Protein AF-Q2NKH3-F1 (afdb_monomer_lite)

pLDDT: mean 75.52, std 17.27, range [32.56, 93.19]

Structure (mmCIF, N/CA/C/O backbone):
data_AF-Q2NKH3-F1
#
_entry.id   AF-Q2NKH3-F1
#
loop_
_atom_site.group_PDB
_atom_site.id
_atom_site.type_symbol
_atom_site.label_atom_id
_atom_site.label_alt_id
_atom_site.label_comp_id
_atom_site.label_asym_id
_atom_site.label_entity_id
_atom_site.label_seq_id
_atom_site.pdbx_PDB_ins_code
_atom_site.Cartn_x
_atom_site.Cartn_y
_atom_site.Cartn_z
_atom_site.occupancy
_atom_site.B_iso_or_equiv
_atom_site.auth_seq_id
_atom_site.auth_comp_id
_atom_site.auth_asym_id
_atom_site.auth_atom_id
_atom_site.pdbx_PDB_model_num
ATOM 1 N N . MET A 1 1 ? -19.433 4.210 -31.407 1.00 33.06 1 MET A N 1
ATOM 2 C CA . MET A 1 1 ? -19.802 3.294 -30.306 1.00 33.06 1 MET A CA 1
ATOM 3 C C . MET A 1 1 ? -18.496 2.722 -29.758 1.00 33.06 1 MET A C 1
ATOM 5 O O . MET A 1 1 ? -17.884 1.907 -30.430 1.00 33.06 1 MET A O 1
ATOM 9 N N . MET A 1 2 ? -17.969 3.265 -28.656 1.00 33.53 2 MET A N 1
ATOM 10 C CA . MET A 1 2 ? -16.671 2.837 -28.110 1.00 33.53 2 MET A CA 1
ATOM 11 C C . MET A 1 2 ? -16.855 1.542 -27.314 1.00 33.53 2 MET A C 1
ATOM 13 O O . MET A 1 2 ? -17.616 1.514 -26.347 1.00 33.53 2 MET A O 1
ATOM 17 N N . GLN A 1 3 ? -16.186 0.471 -27.747 1.00 32.56 3 GLN A N 1
ATOM 18 C CA . GLN A 1 3 ? -16.110 -0.783 -27.004 1.00 32.56 3 GLN A CA 1
ATOM 19 C C . GLN A 1 3 ? -15.382 -0.527 -25.682 1.00 32.56 3 GLN A C 1
ATOM 21 O O . GLN A 1 3 ? -14.224 -0.112 -25.657 1.00 32.56 3 GLN A O 1
ATOM 26 N N . LYS A 1 4 ? -16.086 -0.753 -24.570 1.00 35.00 4 LYS A N 1
ATOM 27 C CA . LYS A 1 4 ? -15.487 -0.828 -23.240 1.00 35.00 4 LYS A CA 1
ATOM 28 C C . LYS A 1 4 ? -14.592 -2.064 -23.222 1.00 35.00 4 LYS A C 1
ATOM 30 O O . LYS A 1 4 ? -15.102 -3.179 -23.154 1.00 35.00 4 LYS A O 1
ATOM 35 N N . HIS A 1 5 ? -13.279 -1.870 -23.297 1.00 34.84 5 HIS A N 1
ATOM 36 C CA . HIS A 1 5 ? -12.334 -2.932 -22.981 1.00 34.84 5 HIS A CA 1
ATOM 37 C C . HIS A 1 5 ? -12.509 -3.283 -21.501 1.00 34.84 5 HIS A C 1
ATOM 39 O O . HIS A 1 5 ? -12.028 -2.577 -20.616 1.00 34.84 5 HIS A O 1
ATOM 45 N N . HIS A 1 6 ? -13.264 -4.351 -21.238 1.00 34.88 6 HIS A N 1
ATOM 46 C CA . HIS A 1 6 ? -13.209 -5.062 -19.971 1.00 34.88 6 HIS A CA 1
ATOM 47 C C . HIS A 1 6 ? -11.767 -5.552 -19.827 1.00 34.88 6 HIS A C 1
ATOM 49 O O . HIS A 1 6 ? -11.335 -6.438 -20.561 1.00 34.88 6 HIS A O 1
ATOM 55 N N . LEU A 1 7 ? -11.002 -4.905 -18.948 1.00 35.38 7 LEU A N 1
ATOM 56 C CA . LEU A 1 7 ? -9.690 -5.384 -18.540 1.00 35.38 7 LEU A CA 1
ATOM 57 C C . LEU A 1 7 ? -9.906 -6.708 -17.814 1.00 35.38 7 LEU A C 1
ATOM 59 O O . LEU A 1 7 ? -10.297 -6.741 -16.646 1.00 35.38 7 LEU A O 1
ATOM 63 N N . ASP A 1 8 ? -9.719 -7.789 -18.560 1.00 33.38 8 ASP A N 1
ATOM 64 C CA . ASP A 1 8 ? -9.760 -9.143 -18.048 1.00 33.38 8 ASP A CA 1
ATOM 65 C C . ASP A 1 8 ? -8.676 -9.285 -16.974 1.00 33.38 8 ASP A C 1
ATOM 67 O O . ASP A 1 8 ? -7.477 -9.163 -17.235 1.00 33.38 8 ASP A O 1
ATOM 71 N N . THR A 1 9 ? -9.112 -9.421 -15.724 1.00 42.91 9 THR A N 1
ATOM 72 C CA . THR A 1 9 ? -8.233 -9.415 -14.546 1.00 42.91 9 THR A CA 1
ATOM 73 C C . THR A 1 9 ? -7.660 -10.812 -14.270 1.00 42.91 9 THR A C 1
ATOM 75 O O . THR A 1 9 ? -7.014 -11.018 -13.248 1.00 42.91 9 THR A O 1
ATOM 78 N N . SER A 1 10 ? -7.882 -11.783 -15.165 1.00 35.72 10 SER A N 1
ATOM 79 C CA . SER A 1 10 ? -7.488 -13.184 -14.982 1.00 35.72 10 SER A CA 1
ATOM 80 C C . SER A 1 10 ? -6.138 -13.563 -15.606 1.00 35.72 10 SER A C 1
ATOM 82 O O . SER A 1 10 ? -5.895 -14.746 -15.841 1.00 35.72 10 SER A O 1
ATOM 84 N N . LEU A 1 11 ? -5.250 -12.608 -15.904 1.00 38.72 11 LEU A N 1
ATOM 85 C CA . LEU A 1 11 ? -3.921 -12.946 -16.425 1.00 38.72 11 LEU A CA 1
ATOM 86 C C . LEU A 1 11 ? -3.052 -13.592 -15.324 1.00 38.72 11 LEU A C 1
ATOM 88 O O . LEU A 1 11 ? -2.793 -12.949 -14.303 1.00 38.72 11 LEU A O 1
ATOM 92 N N . PRO A 1 12 ? -2.554 -14.827 -15.530 1.00 39.28 12 PRO A N 1
ATOM 93 C CA . PRO A 1 12 ? -1.677 -15.506 -14.591 1.00 39.28 12 PRO A CA 1
ATOM 94 C C . PRO A 1 12 ? -0.256 -14.975 -14.790 1.00 39.28 12 PRO A C 1
ATOM 96 O O . PRO A 1 12 ? 0.533 -15.510 -15.563 1.00 39.28 12 PRO A O 1
ATOM 99 N N . PHE A 1 13 ? 0.064 -13.873 -14.122 1.00 40.44 13 PHE A N 1
ATOM 100 C CA . PHE A 1 13 ? 1.446 -13.457 -13.912 1.00 40.44 13 PHE A CA 1
ATOM 101 C C . PHE A 1 13 ? 1.592 -13.079 -12.443 1.00 40.44 13 PHE A C 1
ATOM 103 O O . PHE A 1 13 ? 1.377 -11.937 -12.037 1.00 40.44 13 PHE A O 1
ATOM 110 N N . GLU A 1 14 ? 1.910 -14.085 -11.632 1.00 42.16 14 GLU A N 1
ATOM 111 C CA . GLU A 1 14 ? 2.353 -13.917 -10.254 1.00 42.16 14 GLU A CA 1
ATOM 112 C C . GLU A 1 14 ? 3.744 -13.262 -10.252 1.00 42.16 14 GLU A C 1
ATOM 114 O O . GLU A 1 14 ? 4.764 -13.885 -9.967 1.00 42.16 14 GLU A O 1
ATOM 119 N N . HIS A 1 15 ? 3.816 -11.964 -10.553 1.00 46.47 15 HIS A N 1
ATOM 120 C CA . HIS A 1 15 ? 4.820 -11.151 -9.878 1.00 46.47 15 HIS A CA 1
ATOM 121 C C . HIS A 1 15 ? 4.424 -11.210 -8.409 1.00 46.47 15 HIS A C 1
ATOM 123 O O . HIS A 1 15 ? 3.398 -10.639 -8.048 1.00 46.47 15 HIS A O 1
ATOM 129 N N . ASN A 1 16 ? 5.139 -12.012 -7.616 1.00 49.56 16 ASN A N 1
ATOM 130 C CA . ASN A 1 16 ? 4.809 -12.345 -6.231 1.00 49.56 16 ASN A CA 1
ATOM 131 C C . ASN A 1 16 ? 4.732 -11.082 -5.350 1.00 49.56 16 ASN A C 1
ATOM 133 O O . ASN A 1 16 ? 5.635 -10.759 -4.590 1.00 49.56 16 ASN A O 1
ATOM 137 N N . LEU A 1 17 ? 3.605 -10.377 -5.437 1.00 59.78 17 LEU A N 1
ATOM 138 C CA . LEU A 1 17 ? 3.118 -9.360 -4.512 1.00 59.78 17 LEU A CA 1
ATOM 139 C C . LEU A 1 17 ? 2.428 -10.053 -3.326 1.00 59.78 17 LEU A C 1
ATOM 141 O O . LEU A 1 17 ? 1.411 -9.579 -2.820 1.00 59.78 17 LEU A O 1
ATOM 145 N N . THR A 1 18 ? 2.917 -11.231 -2.937 1.00 57.19 18 THR A N 1
ATOM 146 C CA . THR A 1 18 ? 2.409 -12.028 -1.813 1.00 57.19 18 THR A CA 1
ATOM 147 C C . THR A 1 18 ? 2.622 -11.320 -0.482 1.00 57.19 18 THR A C 1
ATOM 149 O O . THR A 1 18 ? 1.906 -11.588 0.475 1.00 57.19 18 THR A O 1
ATOM 152 N N . SER A 1 19 ? 3.561 -10.375 -0.436 1.00 59.03 19 SER A N 1
ATOM 153 C CA . SER A 1 19 ? 3.780 -9.460 0.681 1.00 59.03 19 SER A CA 1
ATOM 154 C C . SER A 1 19 ? 2.771 -8.309 0.744 1.00 59.03 19 SER A C 1
ATOM 156 O O . SER A 1 19 ? 2.676 -7.666 1.792 1.00 59.03 19 SER A O 1
ATOM 158 N N . LEU A 1 20 ? 2.015 -8.014 -0.327 1.00 63.88 20 LEU A N 1
ATOM 159 C CA . LEU A 1 20 ? 0.935 -7.029 -0.235 1.00 63.88 20 LEU A CA 1
ATOM 160 C C . LEU A 1 20 ? -0.209 -7.599 0.611 1.00 63.88 20 LEU A C 1
ATOM 162 O O . LEU A 1 20 ? -0.594 -8.756 0.411 1.00 63.88 20 LEU A O 1
ATOM 166 N N . PRO A 1 21 ? -0.825 -6.782 1.482 1.00 61.34 21 PRO A N 1
ATOM 167 C CA . PRO A 1 21 ? -1.962 -7.214 2.279 1.00 61.34 21 PRO A CA 1
ATOM 168 C C . PRO A 1 21 ? -3.057 -7.791 1.381 1.00 61.34 21 PRO A C 1
ATOM 170 O O . PRO A 1 21 ? -3.575 -7.113 0.490 1.00 61.34 21 PRO A O 1
ATOM 173 N N . THR A 1 22 ? -3.405 -9.059 1.601 1.00 63.66 22 THR A N 1
ATOM 174 C CA . THR A 1 22 ? -4.535 -9.683 0.912 1.00 63.66 22 THR A CA 1
ATOM 175 C C . THR A 1 22 ? -5.766 -9.488 1.782 1.00 63.66 22 THR A C 1
ATOM 177 O O . THR A 1 22 ? -5.893 -10.093 2.846 1.00 63.66 22 THR A O 1
ATOM 180 N N . LEU A 1 23 ? -6.667 -8.600 1.366 1.00 64.06 23 LEU A N 1
ATOM 181 C CA . LEU A 1 23 ? -7.915 -8.379 2.089 1.00 64.06 23 LEU A CA 1
ATOM 182 C C . LEU A 1 23 ? -8.874 -9.520 1.759 1.00 64.06 23 LEU A C 1
ATOM 184 O O . LEU A 1 23 ? -9.532 -9.510 0.723 1.00 64.06 23 LEU A O 1
ATOM 188 N N . ASN A 1 24 ? -8.972 -10.493 2.659 1.00 59.59 24 ASN A N 1
ATOM 189 C CA . ASN A 1 24 ? -9.988 -11.546 2.601 1.00 59.59 24 ASN A CA 1
ATOM 190 C C . ASN A 1 24 ? -11.215 -11.198 3.455 1.00 59.59 24 ASN A C 1
ATOM 192 O O . ASN A 1 24 ? -11.895 -12.092 3.959 1.00 59.59 24 ASN A O 1
ATOM 196 N N . PHE A 1 25 ? -11.487 -9.906 3.650 1.00 63.25 25 PHE A N 1
ATOM 197 C CA . PHE A 1 25 ? -12.507 -9.472 4.588 1.00 63.25 25 PHE A CA 1
ATOM 198 C C . PHE A 1 25 ? -13.882 -9.331 3.937 1.00 63.25 25 PHE A C 1
ATOM 200 O O . PHE A 1 25 ? -14.075 -8.658 2.922 1.00 63.25 25 PHE A O 1
ATOM 207 N N . ARG A 1 26 ? -14.864 -9.982 4.550 1.00 66.56 26 ARG A N 1
ATOM 208 C CA . ARG A 1 26 ? -16.277 -9.964 4.181 1.00 66.56 26 ARG A CA 1
ATOM 209 C C . ARG A 1 26 ? -16.987 -8.888 5.001 1.00 66.56 26 ARG A C 1
ATOM 211 O O . ARG A 1 26 ? -16.588 -8.621 6.128 1.00 66.56 26 ARG A O 1
ATOM 218 N N . PRO A 1 27 ? -18.126 -8.349 4.535 1.00 65.19 27 PRO A N 1
ATOM 219 C CA . PRO A 1 27 ? -18.923 -7.404 5.325 1.00 65.19 27 PRO A CA 1
ATOM 220 C C . PRO A 1 27 ? -19.284 -7.899 6.737 1.00 65.19 27 PRO A C 1
ATOM 222 O O . PRO A 1 27 ? -19.416 -7.095 7.649 1.00 65.19 27 PRO A O 1
ATOM 225 N N . ARG A 1 28 ? -19.401 -9.222 6.933 1.00 69.88 28 ARG A N 1
ATOM 226 C CA . ARG A 1 28 ? -19.635 -9.843 8.250 1.00 69.88 28 ARG A CA 1
ATOM 227 C C . ARG A 1 28 ? -18.460 -9.679 9.219 1.00 69.88 28 ARG A C 1
ATOM 229 O O . ARG A 1 28 ? -18.688 -9.620 10.422 1.00 69.88 28 ARG A O 1
ATOM 236 N N . ASP A 1 29 ? -17.243 -9.536 8.707 1.00 72.81 29 ASP A N 1
ATOM 237 C CA . ASP A 1 29 ? -16.036 -9.384 9.520 1.00 72.81 29 ASP A CA 1
ATOM 238 C C . ASP A 1 29 ? -15.967 -7.985 10.160 1.00 72.81 29 ASP A C 1
ATOM 240 O O . ASP A 1 29 ? -15.337 -7.822 11.200 1.00 72.81 29 ASP A O 1
ATOM 244 N N . LEU A 1 30 ? -16.705 -6.997 9.622 1.00 72.69 30 LEU A N 1
ATOM 245 C CA . LEU A 1 30 ? -16.846 -5.666 10.234 1.00 72.69 30 LEU A CA 1
ATOM 246 C C . LEU A 1 30 ? -17.522 -5.717 11.609 1.00 72.69 30 LEU A C 1
ATOM 248 O O . LEU A 1 30 ? -17.250 -4.870 12.450 1.00 72.69 30 LEU A O 1
ATOM 252 N N . ALA A 1 31 ? -18.390 -6.699 11.873 1.00 69.62 31 ALA A N 1
ATOM 253 C CA . ALA A 1 31 ? -19.030 -6.823 13.183 1.00 69.62 31 ALA A CA 1
ATOM 254 C C . ALA A 1 31 ? -18.021 -7.222 14.279 1.00 69.62 31 ALA A C 1
ATOM 256 O O . ALA A 1 31 ? -18.143 -6.787 15.428 1.00 69.62 31 ALA A O 1
ATOM 257 N N . ALA A 1 32 ? -17.002 -8.000 13.900 1.00 77.69 32 ALA A N 1
ATOM 258 C CA . ALA A 1 32 ? -16.007 -8.591 14.789 1.00 77.69 32 ALA A CA 1
ATOM 259 C C . ALA A 1 32 ? -14.743 -7.732 14.982 1.00 77.69 32 ALA A C 1
ATOM 261 O O . ALA A 1 32 ? -13.836 -8.152 15.698 1.00 77.69 32 ALA A O 1
ATOM 262 N N . VAL A 1 33 ? -14.663 -6.543 14.367 1.00 82.12 33 VAL A N 1
ATOM 263 C CA . VAL A 1 33 ? -13.491 -5.666 14.515 1.00 82.12 33 VAL A CA 1
ATOM 264 C C . VAL A 1 33 ? -13.309 -5.233 15.967 1.00 82.12 33 VAL A C 1
ATOM 266 O O . VAL A 1 33 ? -14.262 -4.812 16.635 1.00 82.12 33 VAL A O 1
ATOM 269 N N . THR A 1 34 ? -12.064 -5.320 16.428 1.00 82.31 34 THR A N 1
ATOM 270 C CA . THR A 1 34 ? -11.595 -4.765 17.701 1.00 82.31 34 THR A CA 1
ATOM 271 C C . THR A 1 34 ? -10.538 -3.705 17.420 1.00 82.31 34 THR A C 1
ATOM 273 O O . THR A 1 34 ? -9.842 -3.782 16.406 1.00 82.31 34 THR A O 1
ATOM 276 N N . GLU A 1 35 ? -10.412 -2.719 18.304 1.00 81.56 35 GLU A N 1
ATOM 277 C CA . GLU A 1 35 ? -9.514 -1.576 18.109 1.00 81.56 35 GLU A CA 1
ATOM 278 C C . GLU A 1 35 ? -8.058 -2.014 17.909 1.00 81.56 35 GLU A C 1
ATOM 280 O O . GLU A 1 35 ? -7.485 -1.777 16.848 1.00 81.56 35 GLU A O 1
ATOM 285 N N . ASN A 1 36 ? -7.508 -2.782 18.854 1.00 81.38 36 ASN A N 1
ATOM 286 C CA . ASN A 1 36 ? -6.119 -3.246 18.796 1.00 81.38 36 ASN A CA 1
ATOM 287 C C . ASN A 1 36 ? -5.806 -4.070 17.537 1.00 81.38 36 ASN A C 1
ATOM 289 O O . ASN A 1 36 ? -4.762 -3.877 16.916 1.00 81.38 36 ASN A O 1
ATOM 293 N N . SER A 1 37 ? -6.698 -4.989 17.143 1.00 80.88 37 SER A N 1
ATOM 294 C CA . SER A 1 37 ? -6.467 -5.816 15.949 1.00 80.88 37 SER A CA 1
ATOM 295 C C . SER A 1 37 ? -6.558 -4.995 14.664 1.00 80.88 37 SER A C 1
ATOM 297 O O . SER A 1 37 ? -5.733 -5.168 13.770 1.00 80.88 37 SER A O 1
ATOM 299 N N . THR A 1 38 ? -7.508 -4.061 14.595 1.00 85.12 38 THR A N 1
ATOM 300 C CA . THR A 1 38 ? -7.696 -3.183 13.436 1.00 85.12 38 THR A CA 1
ATOM 301 C C . THR A 1 38 ? -6.503 -2.251 13.266 1.00 85.12 38 THR A C 1
ATOM 303 O O . THR A 1 38 ? -5.964 -2.162 12.168 1.00 85.12 38 THR A O 1
ATOM 306 N N . LEU A 1 39 ? -6.047 -1.603 14.342 1.00 82.69 39 LEU A N 1
ATOM 307 C CA . LEU A 1 39 ? -4.893 -0.703 14.298 1.00 82.69 39 LEU A CA 1
ATOM 308 C C . LEU A 1 39 ? -3.601 -1.456 13.958 1.00 82.69 39 LEU A C 1
ATOM 310 O O . LEU A 1 39 ? -2.856 -1.019 13.087 1.00 82.69 39 LEU A O 1
ATOM 314 N N . SER A 1 40 ? -3.379 -2.637 14.544 1.00 81.38 40 SER A N 1
ATOM 315 C CA . SER A 1 40 ? -2.201 -3.460 14.236 1.00 81.38 40 SER A CA 1
ATOM 316 C C . SER A 1 40 ? -2.161 -3.908 12.768 1.00 81.38 40 SER A C 1
ATOM 318 O O . SER A 1 40 ? -1.116 -3.826 12.117 1.00 81.38 40 SER A O 1
ATOM 320 N N . GLN A 1 41 ? -3.293 -4.347 12.212 1.00 83.94 41 GLN A N 1
ATOM 321 C CA . GLN A 1 41 ? -3.356 -4.756 10.807 1.00 83.94 41 GLN A CA 1
ATOM 322 C C . GLN A 1 41 ? -3.282 -3.556 9.848 1.00 83.94 41 GLN A C 1
ATOM 324 O O . GLN A 1 41 ? -2.672 -3.671 8.781 1.00 83.94 41 GLN A O 1
ATOM 329 N N . LEU A 1 42 ? -3.848 -2.403 10.229 1.00 86.00 42 LEU A N 1
ATOM 330 C CA . LEU A 1 42 ? -3.706 -1.145 9.495 1.00 86.00 42 LEU A CA 1
ATOM 331 C C . LEU A 1 42 ? -2.231 -0.735 9.419 1.00 86.00 42 LEU A C 1
ATOM 333 O O . LEU A 1 42 ? -1.723 -0.501 8.325 1.00 86.00 42 LEU A O 1
ATOM 337 N N . SER A 1 43 ? -1.540 -0.733 10.560 1.00 82.88 43 SER A N 1
ATOM 338 C CA . SER A 1 43 ? -0.112 -0.425 10.683 1.00 82.88 43 SER A CA 1
ATOM 339 C C . SER A 1 43 ? 0.748 -1.293 9.768 1.00 82.88 43 SER A C 1
ATOM 341 O O . SER A 1 43 ? 1.449 -0.802 8.880 1.00 82.88 43 SER A O 1
ATOM 343 N N . SER A 1 44 ? 0.630 -2.615 9.928 1.00 81.88 44 SER A N 1
ATOM 344 C CA . SER A 1 44 ? 1.390 -3.591 9.146 1.00 81.88 44 SER A CA 1
ATOM 345 C C . SER A 1 44 ? 1.105 -3.457 7.648 1.00 81.88 44 SER A C 1
ATOM 347 O O . SER A 1 44 ? 2.019 -3.523 6.820 1.00 81.88 44 SER A O 1
ATOM 349 N N . GLY A 1 45 ? -0.157 -3.207 7.288 1.00 86.12 45 GLY A N 1
ATOM 350 C CA . GLY A 1 45 ? -0.555 -3.018 5.904 1.00 86.12 45 GLY A CA 1
ATOM 351 C C . GLY A 1 45 ? 0.009 -1.745 5.280 1.00 86.12 45 GLY A C 1
ATOM 352 O O . GLY A 1 45 ? 0.587 -1.821 4.195 1.00 86.12 45 GLY A O 1
ATOM 353 N N . LEU A 1 46 ? -0.096 -0.599 5.962 1.00 88.62 46 LEU A N 1
ATOM 354 C CA . LEU A 1 46 ? 0.483 0.672 5.510 1.00 88.62 46 LEU A CA 1
ATOM 355 C C . LEU A 1 46 ? 1.997 0.555 5.327 1.00 88.62 46 LEU A C 1
ATOM 357 O O . LEU A 1 46 ? 2.519 0.964 4.290 1.00 88.62 46 LEU A O 1
ATOM 361 N N . HIS A 1 47 ? 2.690 -0.089 6.268 1.00 85.19 47 HIS A N 1
ATOM 362 C CA . HIS A 1 47 ? 4.121 -0.348 6.151 1.00 85.19 47 HIS A CA 1
ATOM 363 C C . HIS A 1 47 ? 4.458 -1.183 4.905 1.00 85.19 47 HIS A C 1
ATOM 365 O O . HIS A 1 47 ? 5.350 -0.822 4.136 1.00 85.19 47 HIS A O 1
ATOM 371 N N . SER A 1 48 ? 3.709 -2.260 4.647 1.00 85.69 48 SER A N 1
ATOM 372 C CA . SER A 1 48 ? 3.897 -3.060 3.432 1.00 85.69 48 SER A CA 1
ATOM 373 C C . SER A 1 48 ? 3.660 -2.233 2.165 1.00 85.69 48 SER A C 1
ATOM 375 O O . SER A 1 48 ? 4.494 -2.254 1.257 1.00 85.69 48 SER A O 1
ATOM 377 N N . PHE A 1 49 ? 2.579 -1.448 2.093 1.00 90.12 49 PHE A N 1
ATOM 378 C CA . PHE A 1 49 ? 2.327 -0.586 0.936 1.00 90.12 49 PHE A CA 1
ATOM 379 C C . PHE A 1 49 ? 3.445 0.436 0.727 1.00 90.12 49 PHE A C 1
ATOM 381 O O . PHE A 1 49 ? 3.880 0.603 -0.411 1.00 90.12 49 PHE A O 1
ATOM 388 N N . LYS A 1 50 ? 3.972 1.053 1.791 1.00 90.25 50 LYS A N 1
ATOM 389 C CA . LYS A 1 50 ? 5.100 1.990 1.689 1.00 90.25 50 LYS A CA 1
ATOM 390 C C . LYS A 1 50 ? 6.291 1.362 0.971 1.00 90.25 50 LYS A C 1
ATOM 392 O O . LYS A 1 50 ? 6.781 1.927 -0.003 1.00 90.25 50 LYS A O 1
ATOM 397 N N . LEU A 1 51 ? 6.698 0.167 1.396 1.00 87.38 51 LEU A N 1
ATOM 398 C CA . LEU A 1 51 ? 7.826 -0.544 0.794 1.00 87.38 51 LEU A CA 1
ATOM 399 C C . LEU A 1 51 ? 7.587 -0.862 -0.693 1.00 87.38 51 LEU A C 1
ATOM 401 O O . LEU A 1 51 ? 8.500 -0.738 -1.509 1.00 87.38 51 LEU A O 1
ATOM 405 N N . HIS A 1 52 ? 6.357 -1.224 -1.070 1.00 89.94 52 HIS A N 1
ATOM 406 C CA . HIS A 1 52 ? 6.006 -1.478 -2.471 1.00 89.94 52 HIS A CA 1
ATOM 407 C C . HIS A 1 52 ? 5.992 -0.201 -3.319 1.00 89.94 52 HIS A C 1
ATOM 409 O O . HIS A 1 52 ? 6.419 -0.237 -4.473 1.00 89.94 52 HIS A O 1
ATOM 415 N N . PHE A 1 53 ? 5.528 0.924 -2.769 1.00 92.00 53 PHE A N 1
ATOM 416 C CA . PHE A 1 53 ? 5.577 2.215 -3.457 1.00 92.00 53 PHE A CA 1
ATOM 417 C C . PHE A 1 53 ? 7.016 2.722 -3.617 1.00 92.00 53 PHE A C 1
ATOM 419 O O . PHE A 1 53 ? 7.348 3.227 -4.688 1.00 92.00 53 PHE A O 1
ATOM 426 N N . ASP A 1 54 ? 7.886 2.521 -2.625 1.00 89.81 54 ASP A N 1
ATOM 427 C CA . ASP A 1 54 ? 9.311 2.872 -2.719 1.00 89.81 54 ASP A CA 1
ATOM 428 C C . ASP A 1 54 ? 10.029 2.061 -3.802 1.00 89.81 54 ASP A C 1
ATOM 430 O O . ASP A 1 54 ? 10.790 2.603 -4.607 1.00 89.81 54 ASP A O 1
ATOM 434 N N . TRP A 1 55 ? 9.744 0.762 -3.880 1.00 89.31 55 TRP A N 1
ATOM 435 C CA . TRP A 1 55 ? 10.276 -0.096 -4.937 1.00 89.31 55 TRP A CA 1
ATOM 436 C C . TRP A 1 55 ? 9.730 0.247 -6.318 1.00 89.31 55 TRP A C 1
ATOM 438 O O . TRP A 1 55 ? 10.489 0.285 -7.289 1.00 89.31 55 TRP A O 1
ATOM 448 N N . LEU A 1 56 ? 8.436 0.554 -6.420 1.00 90.12 56 LEU A N 1
ATOM 449 C CA . LEU A 1 56 ? 7.848 1.011 -7.672 1.00 90.12 56 LEU A CA 1
ATOM 450 C C . LEU A 1 56 ? 8.483 2.335 -8.123 1.00 90.12 56 LEU A C 1
ATOM 452 O O . LEU A 1 56 ? 8.829 2.471 -9.295 1.00 90.12 56 LEU A O 1
ATOM 456 N N . LEU A 1 57 ? 8.679 3.283 -7.201 1.00 90.50 57 LEU A N 1
ATOM 457 C CA . LEU A 1 57 ? 9.333 4.565 -7.464 1.00 90.50 57 LEU A CA 1
ATOM 458 C C . LEU A 1 57 ? 10.772 4.371 -7.954 1.00 90.50 57 LEU A C 1
ATOM 460 O O . LEU A 1 57 ? 11.177 5.016 -8.920 1.00 90.50 57 LEU A O 1
ATOM 464 N N . TYR A 1 58 ? 11.524 3.455 -7.335 1.00 89.50 58 TYR A N 1
ATOM 465 C CA . TYR A 1 58 ? 12.876 3.104 -7.768 1.00 89.50 58 TYR A CA 1
ATOM 466 C C . TYR A 1 58 ? 12.903 2.681 -9.243 1.00 89.50 58 TYR A C 1
ATOM 468 O O . TYR A 1 58 ? 13.623 3.284 -10.039 1.00 89.50 58 TYR A O 1
ATOM 476 N N . TRP A 1 59 ? 12.082 1.706 -9.640 1.00 88.19 59 TRP A N 1
ATOM 477 C CA . TRP A 1 59 ? 12.061 1.205 -11.022 1.00 88.19 59 TRP A CA 1
ATOM 478 C C . TRP A 1 59 ? 11.502 2.211 -12.026 1.00 88.19 59 TRP A C 1
ATOM 480 O O . TRP A 1 59 ? 11.971 2.280 -13.166 1.00 88.19 59 TRP A O 1
ATOM 490 N N . HIS A 1 60 ? 10.538 3.022 -11.599 1.00 87.56 60 HIS A N 1
ATOM 491 C CA . HIS A 1 60 ? 10.003 4.112 -12.403 1.00 87.56 60 HIS A CA 1
ATOM 492 C C . HIS A 1 60 ? 11.113 5.116 -12.762 1.00 87.56 60 HIS A C 1
ATOM 494 O O . HIS A 1 60 ? 11.306 5.419 -13.940 1.00 87.56 60 HIS A O 1
ATOM 500 N N . ASN A 1 61 ? 11.918 5.522 -11.772 1.00 87.31 61 ASN A N 1
ATOM 501 C CA . ASN A 1 61 ? 13.061 6.417 -11.965 1.00 87.31 61 ASN A CA 1
ATOM 502 C C . ASN A 1 61 ? 14.162 5.787 -12.837 1.00 87.31 61 ASN A C 1
ATOM 504 O O . ASN A 1 61 ? 14.698 6.462 -13.713 1.00 87.31 61 ASN A O 1
ATOM 508 N N . GLN A 1 62 ? 14.471 4.496 -12.649 1.00 86.69 62 GLN A N 1
ATOM 509 C CA . GLN A 1 62 ? 15.443 3.773 -13.491 1.00 86.69 62 GLN A CA 1
ATOM 510 C C . GLN A 1 62 ? 15.023 3.714 -14.966 1.00 86.69 62 GLN A C 1
ATOM 512 O O . GLN A 1 62 ? 15.868 3.694 -15.856 1.00 86.69 62 GLN A O 1
ATOM 517 N N . SER A 1 63 ? 13.719 3.727 -15.238 1.00 83.31 63 SER A N 1
ATOM 518 C CA . SER A 1 63 ? 13.177 3.696 -16.601 1.00 83.31 63 SER A CA 1
ATOM 519 C C . SER A 1 63 ? 13.106 5.075 -17.263 1.00 83.31 63 SER A C 1
ATOM 521 O O . SER A 1 63 ? 12.554 5.200 -18.355 1.00 83.31 63 SER A O 1
ATOM 523 N N . GLY A 1 64 ? 13.610 6.126 -16.605 1.00 80.62 64 GLY A N 1
ATOM 524 C CA . GLY A 1 64 ? 13.524 7.508 -17.086 1.00 80.62 64 GLY A CA 1
ATOM 525 C C . GLY A 1 64 ? 12.112 8.100 -17.029 1.00 80.62 64 GLY A C 1
ATOM 526 O O . GLY A 1 64 ? 11.874 9.180 -17.568 1.00 80.62 64 GLY A O 1
ATOM 527 N N . LEU A 1 65 ? 11.167 7.414 -16.382 1.00 76.19 65 LEU A N 1
ATOM 528 C CA . LEU A 1 65 ? 9.823 7.918 -16.156 1.00 76.19 65 LEU A CA 1
ATOM 529 C C . LEU A 1 65 ? 9.837 8.712 -14.839 1.00 76.19 65 LEU A C 1
ATOM 531 O O . LEU A 1 65 ? 10.312 8.226 -13.814 1.00 76.19 65 LEU A O 1
ATOM 535 N N . VAL A 1 66 ? 9.278 9.921 -14.818 1.00 71.94 66 VAL A N 1
ATOM 536 C CA . VAL A 1 66 ? 9.093 10.692 -13.574 1.00 71.94 66 VAL A CA 1
ATOM 537 C C . VAL A 1 66 ? 7.629 10.598 -13.162 1.00 71.94 66 VAL A C 1
ATOM 539 O O . VAL A 1 66 ? 6.745 10.910 -13.957 1.00 71.94 66 VAL A O 1
ATOM 542 N N . SER A 1 67 ? 7.350 10.150 -11.935 1.00 76.25 67 SER A N 1
ATOM 543 C CA . SER A 1 67 ? 5.987 10.130 -11.387 1.00 76.25 67 SER A CA 1
ATOM 544 C C . SER A 1 67 ? 5.962 10.718 -9.987 1.00 76.25 67 SER A C 1
ATOM 546 O O . SER A 1 67 ? 6.194 10.033 -8.991 1.00 76.25 67 SER A O 1
ATOM 548 N N . ASN A 1 68 ? 5.618 12.004 -9.923 1.00 84.38 68 ASN A N 1
ATOM 549 C CA . ASN A 1 68 ? 5.414 12.712 -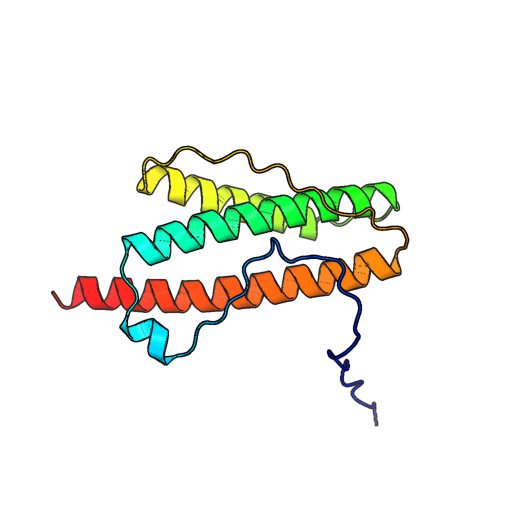8.660 1.00 84.38 68 ASN A CA 1
ATOM 550 C C . ASN A 1 68 ? 4.307 12.056 -7.823 1.00 84.38 68 ASN A C 1
ATOM 552 O O . ASN A 1 68 ? 4.421 11.996 -6.607 1.00 84.38 68 ASN A O 1
ATOM 556 N N . LYS A 1 69 ? 3.298 11.458 -8.472 1.00 87.62 69 LYS A N 1
ATOM 557 C CA . LYS A 1 69 ? 2.164 10.817 -7.793 1.00 87.62 69 LYS A CA 1
ATOM 558 C C . LYS A 1 69 ? 2.556 9.599 -6.961 1.00 87.62 69 LYS A C 1
ATOM 560 O O . LYS A 1 69 ? 2.022 9.412 -5.877 1.00 87.62 69 LYS A O 1
ATOM 565 N N . ILE A 1 70 ? 3.473 8.761 -7.457 1.00 89.25 70 ILE A N 1
ATOM 566 C CA . ILE A 1 70 ? 3.932 7.578 -6.704 1.00 89.25 70 ILE A CA 1
ATOM 567 C C . ILE A 1 70 ? 4.647 8.034 -5.430 1.00 89.25 70 ILE A C 1
ATOM 569 O O . ILE A 1 70 ? 4.418 7.471 -4.362 1.00 89.25 70 ILE A O 1
ATOM 573 N N . LYS A 1 71 ? 5.463 9.088 -5.540 1.00 90.25 71 LYS A N 1
ATOM 574 C CA . LYS A 1 71 ? 6.149 9.690 -4.399 1.00 90.25 71 LYS A CA 1
ATOM 575 C C . LYS A 1 71 ? 5.163 10.319 -3.408 1.00 90.25 71 LYS A C 1
ATOM 577 O O . LYS A 1 71 ? 5.241 10.015 -2.229 1.00 90.25 71 LYS A O 1
ATOM 582 N N . GLU A 1 72 ? 4.214 11.125 -3.882 1.00 93.19 72 GLU A N 1
ATOM 583 C CA . GLU A 1 72 ? 3.177 11.745 -3.040 1.00 93.19 72 GLU A CA 1
ATOM 584 C C . GLU A 1 72 ? 2.395 10.696 -2.236 1.00 93.19 72 GLU A C 1
ATOM 586 O O . GLU A 1 72 ? 2.203 10.852 -1.035 1.00 93.19 72 GLU A O 1
ATOM 591 N N . ILE A 1 73 ? 2.001 9.584 -2.867 1.00 92.88 73 ILE A N 1
ATOM 592 C CA . ILE A 1 73 ? 1.294 8.499 -2.172 1.00 92.88 73 ILE A CA 1
ATOM 593 C C . ILE A 1 73 ? 2.197 7.819 -1.133 1.00 92.88 73 ILE A C 1
ATOM 595 O O . ILE A 1 73 ? 1.739 7.529 -0.029 1.00 92.88 73 ILE A O 1
ATOM 599 N N . ALA A 1 74 ? 3.470 7.570 -1.456 1.00 90.81 74 ALA A N 1
ATOM 600 C CA . ALA A 1 74 ? 4.426 7.006 -0.503 1.00 90.81 74 ALA A CA 1
ATOM 601 C C . ALA A 1 74 ? 4.620 7.918 0.719 1.00 90.81 74 ALA A C 1
ATOM 603 O O . ALA A 1 74 ? 4.628 7.432 1.852 1.00 90.81 74 ALA A O 1
ATOM 604 N N . ASP A 1 75 ? 4.750 9.224 0.490 1.00 91.81 75 ASP A N 1
ATOM 605 C CA . ASP A 1 75 ? 4.913 10.226 1.541 1.00 91.81 75 ASP A CA 1
ATOM 606 C C . ASP A 1 75 ? 3.662 10.275 2.439 1.00 91.81 75 ASP A C 1
ATOM 608 O O . ASP A 1 75 ? 3.788 10.284 3.663 1.00 91.81 75 ASP A O 1
ATOM 612 N N . GLU A 1 76 ? 2.453 10.182 1.874 1.00 93.19 76 GLU A N 1
ATOM 613 C CA . GLU A 1 76 ? 1.229 10.156 2.687 1.00 93.19 76 GLU A CA 1
ATOM 614 C C . GLU A 1 76 ? 1.040 8.870 3.489 1.00 93.19 76 GLU A C 1
ATOM 616 O O . GLU A 1 76 ? 0.655 8.914 4.659 1.00 93.19 76 GLU A O 1
ATOM 621 N N . ILE A 1 77 ? 1.369 7.709 2.916 1.00 92.12 77 ILE A N 1
ATOM 622 C CA . ILE A 1 77 ? 1.374 6.447 3.670 1.00 92.12 77 ILE A CA 1
ATOM 623 C C . ILE A 1 77 ? 2.327 6.554 4.867 1.00 92.12 77 ILE A C 1
ATOM 625 O O . ILE A 1 77 ? 2.003 6.088 5.964 1.00 92.12 77 ILE A O 1
ATOM 629 N N . GLN A 1 78 ? 3.490 7.182 4.675 1.00 88.44 78 GLN A N 1
ATOM 630 C CA . GLN A 1 78 ? 4.460 7.398 5.742 1.00 88.44 78 GLN A CA 1
ATOM 631 C C . GLN A 1 78 ? 3.905 8.320 6.833 1.00 88.44 78 GLN A C 1
ATOM 633 O O . GLN A 1 78 ? 4.017 7.981 8.011 1.00 88.44 78 GLN A O 1
ATOM 638 N N . SER A 1 79 ? 3.285 9.441 6.459 1.00 88.75 79 SER A N 1
ATOM 639 C CA . SER A 1 79 ? 2.655 10.373 7.401 1.00 88.75 79 SER A CA 1
ATOM 640 C C . SER A 1 79 ? 1.592 9.681 8.257 1.00 88.75 79 SER A C 1
ATOM 642 O O . SER A 1 79 ? 1.608 9.801 9.482 1.00 88.75 79 SER A O 1
ATOM 644 N N . ILE A 1 80 ? 0.712 8.887 7.638 1.00 86.56 80 ILE A N 1
ATOM 645 C CA . ILE A 1 80 ? -0.325 8.130 8.358 1.00 86.56 80 ILE A CA 1
ATOM 646 C C . ILE A 1 80 ? 0.309 7.092 9.294 1.00 86.56 80 ILE A C 1
ATOM 648 O O . ILE A 1 80 ? -0.112 6.959 10.442 1.00 86.56 80 ILE A O 1
ATOM 652 N N . SER A 1 81 ? 1.350 6.391 8.838 1.00 82.88 81 SER A N 1
ATOM 653 C CA . SER A 1 81 ? 2.062 5.400 9.657 1.00 82.88 81 SE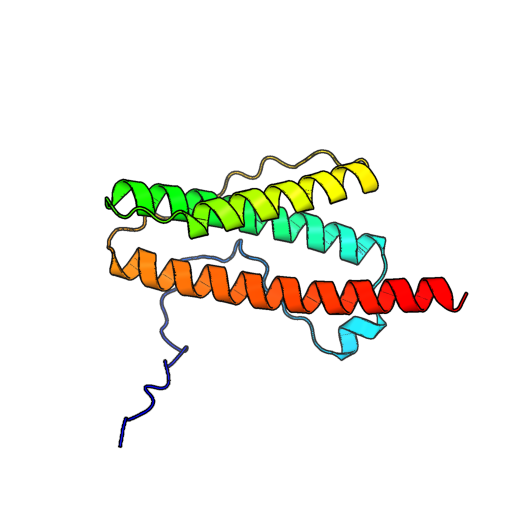R A CA 1
ATOM 654 C C . SER A 1 81 ? 2.727 6.035 10.885 1.00 82.88 81 SER A C 1
ATOM 656 O O . SER A 1 81 ? 2.718 5.447 11.961 1.00 82.88 81 SER A O 1
ATOM 658 N N . MET A 1 82 ? 3.274 7.250 10.758 1.00 81.19 82 MET A N 1
ATOM 659 C CA . MET A 1 82 ? 3.841 7.985 11.897 1.00 81.19 82 MET A CA 1
ATOM 660 C C . MET A 1 82 ? 2.769 8.359 12.925 1.00 81.19 82 MET A C 1
ATOM 662 O O . MET A 1 82 ? 3.000 8.223 14.125 1.00 81.19 82 MET A O 1
ATOM 666 N N . LEU A 1 83 ? 1.593 8.805 12.472 1.00 79.56 83 LEU A N 1
ATOM 667 C CA . LEU A 1 83 ? 0.476 9.121 13.368 1.00 79.56 83 LEU A CA 1
ATOM 668 C C . LEU A 1 83 ? 0.010 7.888 14.150 1.00 79.56 83 LEU A C 1
ATOM 670 O O . LEU A 1 83 ? -0.288 7.991 15.338 1.00 79.56 83 LEU A O 1
ATOM 674 N N . GLU A 1 84 ? -0.021 6.726 13.501 1.00 73.12 84 GLU A N 1
ATOM 675 C CA . GLU A 1 84 ? -0.393 5.467 14.145 1.00 73.12 84 GLU A CA 1
ATOM 676 C C . GLU A 1 84 ? 0.665 5.011 15.162 1.00 73.12 84 GLU A C 1
ATOM 678 O O . GLU A 1 84 ? 0.302 4.703 16.294 1.00 73.12 84 GLU A O 1
ATOM 683 N N . GLN A 1 85 ? 1.961 5.092 14.837 1.00 73.31 85 GLN A N 1
ATOM 684 C CA . GLN A 1 85 ? 3.051 4.785 15.780 1.00 73.31 85 GLN A CA 1
ATOM 685 C C . GLN A 1 85 ? 3.018 5.656 17.043 1.00 73.31 85 GLN A C 1
ATOM 687 O O . GLN A 1 85 ? 3.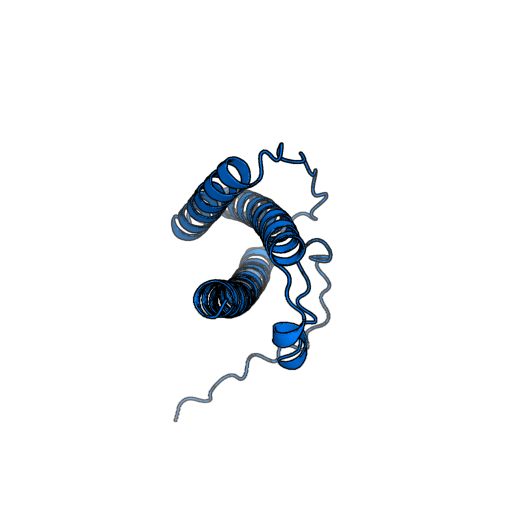261 5.154 18.142 1.00 73.31 85 GLN A O 1
ATOM 692 N N . ILE A 1 86 ? 2.687 6.946 16.903 1.00 71.75 86 ILE A N 1
ATOM 693 C CA . ILE A 1 86 ? 2.521 7.865 18.041 1.00 71.75 86 ILE A CA 1
ATOM 694 C C . ILE A 1 86 ? 1.374 7.406 18.950 1.00 71.75 86 ILE A C 1
ATOM 696 O O . ILE A 1 86 ? 1.496 7.496 20.169 1.00 71.75 86 ILE A O 1
ATOM 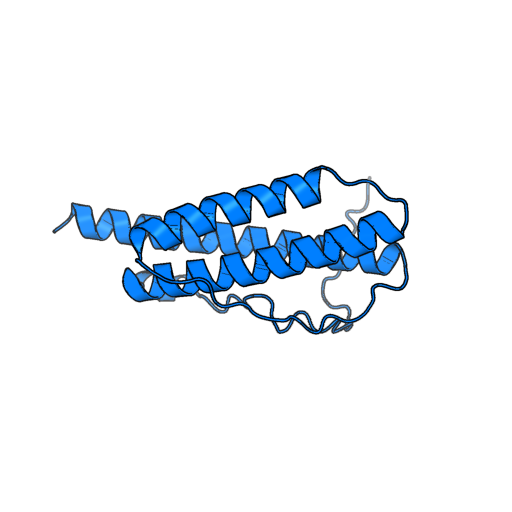700 N N . GLN A 1 87 ? 0.271 6.905 18.386 1.00 68.62 87 GLN A N 1
ATOM 701 C CA . GLN A 1 87 ? -0.855 6.415 19.185 1.00 68.62 87 GLN A CA 1
ATOM 702 C C . GLN A 1 87 ? -0.588 5.050 19.826 1.00 68.62 87 GLN A C 1
ATOM 704 O O . GLN A 1 87 ? -1.027 4.810 20.949 1.00 68.62 87 GLN A O 1
ATOM 709 N N . THR A 1 88 ? 0.124 4.154 19.139 1.00 67.19 88 THR A N 1
ATOM 710 C CA . THR A 1 88 ? 0.305 2.765 19.586 1.00 67.19 88 THR A CA 1
ATOM 711 C C . THR A 1 88 ? 1.604 2.517 20.360 1.00 67.19 88 THR A C 1
ATOM 713 O O . THR A 1 88 ? 1.810 1.402 20.839 1.00 67.19 88 THR A O 1
ATOM 716 N N . ASN A 1 89 ? 2.473 3.529 20.526 1.00 65.62 89 ASN A N 1
ATOM 717 C CA . ASN A 1 89 ? 3.829 3.397 21.094 1.00 65.62 89 ASN A CA 1
ATOM 718 C C . ASN A 1 89 ? 4.631 2.247 20.452 1.00 65.62 89 ASN A C 1
ATOM 720 O O . ASN A 1 89 ? 5.447 1.589 21.104 1.00 65.62 89 ASN A O 1
ATOM 724 N N . SER A 1 90 ? 4.368 1.964 19.177 1.00 61.53 90 SER A N 1
ATOM 725 C CA . SER A 1 90 ? 4.969 0.847 18.459 1.00 61.53 90 SER A CA 1
ATOM 726 C C . SER A 1 90 ? 6.219 1.304 17.704 1.00 61.53 90 SER A C 1
ATOM 728 O O . SER A 1 90 ? 6.252 2.366 17.084 1.00 61.53 90 SER A O 1
ATOM 730 N N . SER A 1 91 ? 7.287 0.505 17.777 1.00 56.41 91 SER A N 1
ATOM 731 C CA . SER A 1 91 ? 8.511 0.742 17.007 1.00 56.41 91 SER A CA 1
ATOM 732 C C . SER A 1 91 ? 8.401 0.042 15.655 1.00 56.41 91 SER A C 1
ATOM 734 O O . SER A 1 91 ? 8.074 -1.146 15.596 1.00 56.41 91 SER A O 1
ATOM 736 N N . GLY A 1 92 ? 8.655 0.778 14.571 1.00 56.06 92 GLY A N 1
ATOM 737 C CA . GLY A 1 92 ? 8.558 0.261 13.208 1.00 56.06 92 GLY A CA 1
ATOM 738 C C . GLY A 1 92 ? 9.454 -0.961 12.983 1.00 56.06 92 GLY A C 1
ATOM 739 O O . GLY A 1 92 ? 10.632 -0.967 13.340 1.00 56.06 92 GLY A O 1
ATOM 740 N N . GLN A 1 93 ? 8.904 -2.006 12.368 1.00 54.38 93 GLN A N 1
ATOM 741 C CA . GLN A 1 93 ? 9.686 -3.165 11.943 1.00 54.38 93 GLN A CA 1
ATOM 742 C C . GLN A 1 93 ? 10.379 -2.853 10.615 1.00 54.38 93 GLN A C 1
ATOM 744 O O . GLN A 1 93 ? 9.717 -2.539 9.634 1.00 54.38 93 GLN A O 1
ATOM 749 N N . ASN A 1 94 ? 11.708 -2.967 10.555 1.00 50.81 94 ASN A N 1
ATOM 750 C CA . ASN A 1 94 ? 12.438 -2.890 9.288 1.00 50.81 94 ASN A CA 1
ATOM 751 C C . ASN A 1 94 ? 12.241 -4.196 8.513 1.00 50.81 94 ASN A C 1
ATOM 753 O O . ASN A 1 94 ? 12.958 -5.173 8.733 1.00 50.81 94 ASN A O 1
ATOM 757 N N . THR A 1 95 ? 11.265 -4.216 7.610 1.00 57.09 95 THR A N 1
ATOM 758 C CA . THR A 1 95 ? 11.025 -5.373 6.744 1.00 57.09 95 THR A CA 1
ATOM 759 C C . THR A 1 95 ? 11.786 -5.196 5.435 1.00 57.09 95 THR A C 1
ATOM 761 O O . THR A 1 95 ? 11.513 -4.277 4.666 1.00 57.09 95 THR A O 1
ATOM 764 N N . LEU A 1 96 ? 12.745 -6.082 5.159 1.00 52.75 96 LEU A N 1
ATOM 765 C CA . LEU A 1 96 ? 13.409 -6.129 3.859 1.00 52.75 96 LEU A CA 1
ATOM 766 C C . LEU A 1 96 ? 12.534 -6.926 2.886 1.00 52.75 96 LEU A C 1
ATOM 768 O O . LEU A 1 96 ? 12.392 -8.141 3.018 1.00 52.75 96 LEU A O 1
ATOM 772 N N . LEU A 1 97 ? 11.954 -6.253 1.897 1.00 61.50 97 LEU A N 1
ATOM 773 C CA . LEU A 1 97 ? 11.241 -6.929 0.819 1.00 61.50 97 LEU A CA 1
ATOM 774 C C . LEU A 1 97 ? 12.224 -7.366 -0.273 1.00 61.50 97 LEU A C 1
ATOM 776 O O . LEU A 1 97 ? 12.858 -6.537 -0.924 1.00 61.50 97 LEU A O 1
ATOM 780 N N . SER A 1 98 ? 12.310 -8.674 -0.516 1.00 64.44 98 SER A N 1
ATOM 781 C CA . SER A 1 98 ? 12.948 -9.214 -1.719 1.00 64.44 98 SER A CA 1
ATOM 782 C C . SER A 1 98 ? 11.940 -9.162 -2.869 1.00 64.44 98 SER A C 1
ATOM 784 O O . SER A 1 98 ? 11.183 -10.104 -3.092 1.00 64.44 98 SER A O 1
ATOM 786 N N . MET A 1 99 ? 11.862 -8.017 -3.550 1.00 72.50 99 MET A N 1
ATOM 787 C CA . MET A 1 99 ? 11.000 -7.853 -4.724 1.00 72.50 99 MET A CA 1
ATOM 788 C C . MET A 1 99 ? 11.791 -8.103 -6.012 1.00 72.50 99 MET A C 1
ATOM 790 O O . MET A 1 99 ? 12.937 -7.655 -6.119 1.00 72.50 99 MET A O 1
ATOM 794 N N . PRO A 1 100 ? 11.202 -8.798 -7.003 1.00 78.25 100 PRO A N 1
ATOM 795 C CA . PRO A 1 100 ? 11.872 -9.057 -8.270 1.00 78.25 100 PRO A CA 1
ATOM 796 C C . PRO A 1 100 ? 12.169 -7.745 -9.018 1.00 78.25 100 PRO A C 1
ATOM 798 O O . PRO A 1 100 ? 11.548 -6.718 -8.749 1.00 78.25 100 PRO A O 1
ATO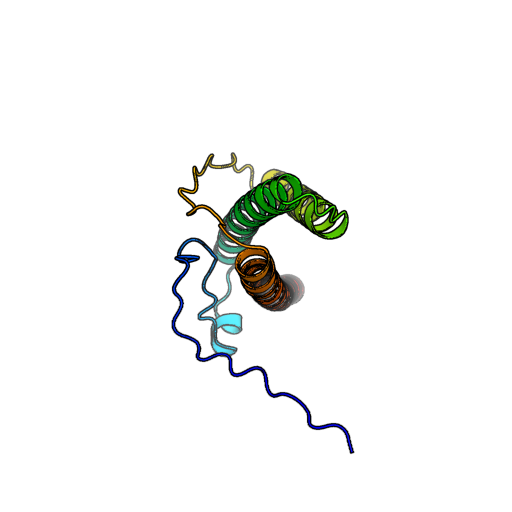M 801 N N . PRO A 1 101 ? 13.113 -7.733 -9.967 1.00 80.06 101 PRO A N 1
ATOM 802 C CA . PRO A 1 101 ? 13.315 -6.573 -10.825 1.00 80.06 101 PRO A CA 1
ATOM 803 C C . PRO A 1 101 ? 12.139 -6.374 -11.794 1.00 80.06 101 PRO A C 1
ATOM 805 O O . PRO A 1 101 ? 11.569 -7.345 -12.293 1.00 80.06 101 PRO A O 1
ATOM 808 N N . LEU A 1 102 ? 11.801 -5.115 -12.096 1.00 83.19 102 LEU A N 1
ATOM 809 C CA . LEU A 1 102 ? 10.842 -4.762 -13.147 1.00 83.19 102 LEU A CA 1
ATOM 810 C C . LEU A 1 102 ? 11.605 -4.477 -14.442 1.00 83.19 102 LEU A C 1
ATOM 812 O O . LEU A 1 102 ? 12.293 -3.468 -14.561 1.00 83.19 102 LEU A O 1
ATOM 816 N N . THR A 1 103 ? 11.508 -5.389 -15.406 1.00 83.38 103 THR A N 1
ATOM 817 C CA . THR A 1 103 ? 12.379 -5.404 -16.593 1.00 83.38 103 THR A CA 1
ATOM 818 C C . THR A 1 103 ? 11.843 -4.624 -17.790 1.00 83.38 103 THR A C 1
ATOM 820 O O . THR A 1 103 ? 12.569 -4.427 -18.761 1.00 83.38 103 THR A O 1
ATOM 823 N N . SER A 1 104 ? 10.583 -4.182 -17.757 1.00 85.88 104 SER A N 1
ATOM 824 C CA . SER A 1 104 ? 9.975 -3.429 -18.855 1.00 85.88 104 SER A CA 1
ATOM 825 C C . SER A 1 104 ? 9.009 -2.347 -18.372 1.00 85.88 104 SER A C 1
ATOM 827 O O . SER A 1 104 ? 8.424 -2.439 -17.291 1.00 85.88 104 SER A O 1
ATOM 829 N N . ALA A 1 105 ? 8.768 -1.340 -19.219 1.00 84.56 105 ALA A N 1
ATOM 830 C CA . ALA A 1 105 ? 7.765 -0.305 -18.959 1.00 84.56 105 ALA A CA 1
ATOM 831 C C . ALA A 1 105 ? 6.349 -0.890 -18.783 1.00 84.56 105 ALA A C 1
ATOM 833 O O . ALA A 1 105 ? 5.548 -0.373 -18.005 1.00 84.56 105 ALA A O 1
ATOM 834 N N . TRP A 1 106 ? 6.049 -1.996 -19.471 1.00 84.75 106 TRP A N 1
ATOM 835 C CA . TRP A 1 106 ? 4.780 -2.706 -19.327 1.00 84.75 106 TRP A CA 1
ATOM 836 C C . TRP A 1 106 ? 4.651 -3.396 -17.964 1.00 84.75 106 TRP A C 1
ATOM 838 O O . TRP A 1 106 ? 3.575 -3.379 -17.364 1.00 84.75 106 TRP A O 1
ATOM 848 N N . ASP A 1 107 ? 5.743 -3.951 -17.437 1.00 86.94 107 ASP A N 1
ATOM 849 C CA . ASP A 1 107 ? 5.760 -4.549 -16.098 1.00 86.94 107 ASP A CA 1
ATOM 850 C C . ASP A 1 107 ? 5.576 -3.484 -15.021 1.00 86.94 107 ASP A C 1
ATOM 852 O O . ASP A 1 107 ? 4.789 -3.683 -14.096 1.00 86.94 107 ASP A O 1
ATOM 856 N N . ILE A 1 108 ? 6.207 -2.317 -15.184 1.00 86.44 108 ILE A N 1
ATOM 857 C CA . ILE A 1 108 ? 6.013 -1.161 -14.298 1.00 86.44 108 ILE A CA 1
ATOM 858 C C . ILE A 1 108 ? 4.561 -0.690 -14.329 1.00 86.44 108 ILE A C 1
ATOM 860 O O . ILE A 1 108 ? 3.955 -0.516 -13.274 1.00 86.44 108 ILE A O 1
ATOM 864 N N . TYR A 1 109 ? 3.977 -0.525 -15.519 1.00 86.56 109 TYR A N 1
ATOM 865 C CA . TYR A 1 109 ? 2.589 -0.090 -15.664 1.00 86.56 109 TYR A CA 1
ATOM 866 C C . TYR A 1 109 ? 1.605 -1.060 -14.997 1.00 86.56 109 TYR A C 1
ATOM 868 O O . TYR A 1 109 ? 0.782 -0.644 -14.178 1.00 86.56 109 TYR A O 1
ATOM 876 N N . ARG A 1 110 ? 1.707 -2.362 -15.296 1.00 85.94 110 ARG A N 1
ATOM 877 C CA . ARG A 1 110 ? 0.819 -3.384 -14.720 1.00 85.94 110 ARG A CA 1
ATOM 878 C C . ARG A 1 110 ? 0.980 -3.490 -13.208 1.00 85.94 110 ARG A C 1
ATOM 880 O O . ARG A 1 110 ? -0.016 -3.489 -12.487 1.00 85.94 110 ARG A O 1
ATOM 887 N N . THR A 1 111 ? 2.220 -3.535 -12.729 1.00 87.56 111 THR A N 1
ATOM 888 C CA . THR A 1 111 ? 2.527 -3.617 -11.295 1.00 87.56 111 THR A CA 1
ATOM 889 C C . THR A 1 111 ? 2.006 -2.392 -10.554 1.00 87.56 111 THR A C 1
ATOM 891 O O . THR A 1 111 ? 1.342 -2.530 -9.528 1.00 87.56 111 THR A O 1
ATOM 894 N N . SER A 1 112 ? 2.217 -1.199 -11.118 1.00 89.06 112 SER A N 1
ATOM 895 C CA . SER A 1 112 ? 1.657 0.049 -10.602 1.00 89.06 112 SER A CA 1
ATOM 896 C C . SER A 1 112 ? 0.137 -0.036 -10.475 1.00 89.06 112 SER A C 1
ATOM 898 O O . SER A 1 112 ? -0.398 0.223 -9.397 1.00 89.06 112 SER A O 1
ATOM 900 N N . ALA A 1 113 ? -0.568 -0.471 -11.524 1.00 88.44 113 ALA A N 1
ATOM 901 C CA . ALA A 1 113 ? -2.024 -0.589 -11.500 1.00 88.44 113 ALA A CA 1
ATOM 902 C C . ALA A 1 113 ? -2.523 -1.532 -10.388 1.00 88.44 113 ALA A C 1
ATOM 904 O O . ALA A 1 113 ? -3.466 -1.191 -9.669 1.00 88.44 113 ALA A O 1
ATOM 905 N N . VAL A 1 114 ? -1.870 -2.684 -10.199 1.00 88.56 114 VAL A N 1
ATOM 906 C CA . VAL A 1 114 ? -2.229 -3.651 -9.147 1.00 88.56 114 VAL A CA 1
ATOM 907 C C . VAL A 1 114 ? -1.985 -3.081 -7.749 1.00 88.56 114 VAL A C 1
ATOM 909 O O . VAL A 1 114 ? -2.871 -3.178 -6.898 1.00 88.56 114 VAL A O 1
ATOM 912 N N . ILE A 1 115 ? -0.825 -2.460 -7.508 1.00 90.50 115 ILE A N 1
ATOM 913 C CA . ILE A 1 115 ? -0.486 -1.855 -6.210 1.00 90.50 115 ILE A CA 1
ATOM 914 C C . ILE A 1 115 ? -1.500 -0.764 -5.846 1.00 90.50 115 ILE A C 1
ATOM 916 O O . ILE A 1 115 ? -2.057 -0.791 -4.749 1.00 90.50 115 ILE A O 1
ATOM 920 N N . HIS A 1 116 ? -1.802 0.150 -6.774 1.00 91.06 116 HIS A N 1
ATOM 921 C CA . HIS A 1 116 ? -2.762 1.232 -6.532 1.00 91.06 116 HIS A CA 1
ATOM 922 C C . HIS A 1 116 ? -4.172 0.698 -6.269 1.00 91.06 116 HIS A C 1
ATOM 924 O O . HIS A 1 116 ? -4.852 1.171 -5.359 1.00 91.06 116 HIS A O 1
ATOM 930 N N . LYS A 1 117 ? -4.618 -0.309 -7.033 1.00 89.81 117 LYS A N 1
ATOM 931 C CA . LYS A 1 117 ? -5.934 -0.922 -6.825 1.00 89.81 117 LYS A CA 1
ATOM 932 C C . LYS A 1 117 ? -6.036 -1.576 -5.446 1.00 89.81 117 LYS A C 1
ATOM 934 O O . LYS A 1 117 ? -7.022 -1.356 -4.747 1.00 89.81 117 LYS A O 1
ATOM 939 N N . ARG A 1 118 ? -5.010 -2.325 -5.033 1.00 89.88 118 ARG A N 1
ATOM 940 C CA . ARG A 1 118 ? -4.969 -2.957 -3.707 1.00 89.88 118 ARG A CA 1
ATOM 941 C C . ARG A 1 118 ? -4.909 -1.929 -2.578 1.00 89.88 118 ARG A C 1
ATOM 943 O O . ARG A 1 118 ? -5.598 -2.121 -1.581 1.00 89.88 118 ARG A O 1
ATOM 950 N N . LEU A 1 119 ? -4.162 -0.834 -2.743 1.00 91.44 119 LEU A N 1
ATOM 951 C CA . LEU A 1 119 ? -4.139 0.261 -1.768 1.00 91.44 119 LEU A CA 1
ATOM 952 C C . LEU A 1 119 ? -5.526 0.893 -1.618 1.00 91.44 119 LEU A C 1
ATOM 954 O O . LEU A 1 119 ? -5.986 1.106 -0.502 1.00 91.44 119 LEU A O 1
ATOM 958 N N . LEU A 1 120 ? -6.218 1.156 -2.730 1.00 91.06 120 LEU A N 1
ATOM 959 C CA . LEU A 1 120 ? -7.570 1.711 -2.696 1.00 91.06 120 LEU A CA 1
ATOM 960 C C . LEU A 1 120 ? -8.537 0.798 -1.929 1.00 91.06 120 LEU A C 1
ATOM 962 O O . LEU A 1 120 ? -9.298 1.271 -1.086 1.00 91.06 120 LEU A O 1
ATOM 966 N N . ASP A 1 121 ? -8.503 -0.506 -2.204 1.00 88.56 121 ASP A N 1
ATOM 967 C CA . ASP A 1 121 ? -9.353 -1.477 -1.511 1.00 88.56 121 ASP A CA 1
ATOM 968 C C . ASP A 1 121 ? -9.010 -1.565 -0.017 1.00 88.56 121 ASP A C 1
ATOM 970 O O . ASP A 1 121 ? -9.914 -1.621 0.819 1.00 88.56 121 ASP A O 1
ATOM 974 N N . PHE A 1 122 ? -7.722 -1.480 0.321 1.00 89.94 122 PHE A N 1
ATOM 975 C CA . PHE A 1 122 ? -7.229 -1.419 1.695 1.00 89.94 122 PHE A CA 1
ATOM 976 C C . PHE A 1 122 ? -7.749 -0.191 2.433 1.00 89.94 122 PHE A C 1
ATOM 978 O O . PHE A 1 122 ? -8.400 -0.335 3.468 1.00 89.94 122 PHE A O 1
ATOM 985 N N . CYS A 1 123 ? -7.563 1.006 1.878 1.00 91.44 123 CYS A N 1
ATOM 986 C CA . CYS A 1 123 ? -8.057 2.235 2.491 1.00 91.44 123 CYS A CA 1
ATOM 987 C C . CYS A 1 123 ? -9.580 2.205 2.667 1.00 91.44 123 CYS A C 1
ATOM 989 O O . CYS A 1 123 ? -10.083 2.532 3.739 1.00 91.44 123 CYS A O 1
ATOM 991 N N . ASN A 1 124 ? -10.325 1.747 1.656 1.00 91.19 124 ASN A N 1
ATOM 992 C CA . ASN A 1 124 ? -11.782 1.632 1.739 1.00 91.19 124 ASN A CA 1
ATOM 993 C C . ASN A 1 124 ? -12.238 0.692 2.861 1.00 91.19 124 ASN A C 1
ATOM 995 O O . ASN A 1 124 ? -13.235 0.972 3.530 1.00 91.19 124 ASN A O 1
ATOM 999 N N . TRP A 1 125 ? -11.535 -0.423 3.063 1.00 89.38 125 TRP A N 1
ATOM 1000 C CA . TRP A 1 125 ? -11.834 -1.351 4.146 1.00 89.38 125 TRP A CA 1
ATOM 1001 C C . TRP A 1 125 ? -11.589 -0.718 5.518 1.00 89.38 125 TRP A C 1
ATOM 1003 O O . TRP A 1 125 ? -12.487 -0.718 6.361 1.00 89.38 125 TRP A O 1
ATOM 1013 N N . TYR A 1 126 ? -10.413 -0.127 5.733 1.00 89.69 126 TYR A N 1
ATOM 1014 C CA . TYR A 1 126 ? -10.061 0.433 7.038 1.00 89.69 126 TYR A CA 1
ATOM 1015 C C . TYR A 1 126 ? -10.849 1.688 7.390 1.00 89.69 126 TYR A C 1
ATOM 1017 O O . TYR A 1 126 ? -11.188 1.863 8.555 1.00 89.69 126 TYR A O 1
ATOM 1025 N N . LEU A 1 127 ? -11.255 2.499 6.409 1.00 91.44 127 LEU A N 1
ATOM 1026 C CA . LEU A 1 127 ? -12.211 3.582 6.651 1.00 91.44 127 LEU A CA 1
ATOM 1027 C C . LEU A 1 127 ? -13.519 3.050 7.254 1.00 91.44 127 LEU A C 1
ATOM 1029 O O . LEU A 1 127 ? -14.020 3.612 8.225 1.00 91.44 127 LEU A O 1
ATOM 1033 N N . ARG A 1 128 ? -14.047 1.933 6.735 1.00 90.75 128 ARG A N 1
ATOM 1034 C CA . ARG A 1 128 ? -15.266 1.303 7.271 1.00 90.75 128 ARG A CA 1
ATOM 1035 C C . ARG A 1 128 ? -15.037 0.687 8.649 1.00 90.75 128 ARG A C 1
ATOM 1037 O O . ARG A 1 128 ? -15.878 0.847 9.526 1.00 90.75 128 ARG A O 1
ATOM 1044 N N . ALA A 1 129 ? -13.916 -0.006 8.850 1.00 88.12 129 ALA A N 1
ATOM 1045 C CA . ALA A 1 129 ? -13.586 -0.615 10.137 1.00 88.12 129 ALA A CA 1
ATOM 1046 C C . ALA A 1 129 ? -13.438 0.444 11.245 1.00 88.12 129 ALA A C 1
ATOM 1048 O O . ALA A 1 129 ? -14.027 0.299 12.314 1.00 88.12 129 ALA A O 1
ATOM 1049 N N . LEU A 1 130 ? -12.732 1.544 10.963 1.00 88.75 130 LEU A N 1
ATOM 1050 C CA . LEU A 1 130 ? -12.572 2.663 11.893 1.00 88.75 130 LEU A CA 1
ATOM 1051 C C . LEU A 1 130 ? -13.910 3.349 12.197 1.00 88.75 130 LEU A C 1
ATOM 1053 O O . LEU A 1 130 ? -14.184 3.642 13.354 1.00 88.75 130 LEU A O 1
ATOM 1057 N N . GLN A 1 131 ? -14.784 3.538 11.204 1.00 90.00 131 GLN A N 1
ATOM 1058 C CA . GLN A 1 131 ? -16.135 4.070 11.435 1.00 90.00 131 GLN A CA 1
ATOM 1059 C C . GLN A 1 131 ? -16.956 3.199 12.394 1.00 90.00 131 GLN A C 1
ATOM 1061 O O . GLN A 1 131 ? -17.636 3.730 13.271 1.00 90.00 131 GLN A O 1
ATOM 1066 N N . VAL A 1 132 ? -16.881 1.870 12.259 1.00 88.38 132 VAL A N 1
ATOM 1067 C CA . VAL A 1 132 ? -17.557 0.942 13.180 1.00 88.38 132 VAL A CA 1
ATOM 1068 C C . VAL A 1 132 ? -16.999 1.066 14.598 1.00 88.38 132 VAL A C 1
ATOM 1070 O O . VAL A 1 132 ? -17.774 1.057 15.551 1.00 88.38 132 VAL A O 1
ATOM 1073 N N . LEU A 1 133 ? -15.678 1.194 14.749 1.00 86.44 133 LEU A N 1
ATOM 1074 C CA . LEU A 1 133 ? -15.041 1.366 16.058 1.00 86.44 133 LEU A CA 1
ATOM 1075 C C . LEU A 1 133 ? -15.443 2.687 16.723 1.00 86.44 133 LEU A C 1
ATOM 1077 O O . LEU A 1 133 ? -15.838 2.672 17.885 1.00 86.44 133 LEU A O 1
ATOM 1081 N N . ILE A 1 134 ? -15.429 3.793 15.973 1.00 87.69 134 ILE A N 1
ATOM 1082 C CA . ILE A 1 134 ? -15.881 5.105 16.458 1.00 87.69 134 ILE A CA 1
ATOM 1083 C C . ILE A 1 134 ? -17.337 5.023 16.923 1.00 87.69 134 ILE A C 1
ATOM 1085 O O . ILE A 1 134 ? -17.662 5.489 18.009 1.00 87.69 134 ILE A O 1
ATOM 1089 N N . TYR A 1 135 ? -18.212 4.390 16.133 1.00 88.19 135 TYR A N 1
ATOM 1090 C CA . TYR A 1 135 ? -19.618 4.247 16.505 1.00 88.19 135 TYR A CA 1
ATOM 1091 C C . TYR A 1 135 ? -19.790 3.462 17.812 1.00 88.19 135 TYR A C 1
ATOM 1093 O O . TYR A 1 135 ? -20.509 3.922 18.695 1.00 88.19 135 TYR A O 1
ATOM 1101 N N . LYS A 1 136 ? -19.082 2.332 17.965 1.00 84.00 136 LYS A N 1
ATOM 1102 C CA . LYS A 1 136 ? -19.100 1.524 19.197 1.00 84.00 136 LYS A CA 1
ATOM 1103 C C . LYS A 1 136 ? -18.677 2.344 20.423 1.00 84.00 136 LYS A C 1
ATOM 1105 O O . LYS A 1 136 ? -19.372 2.304 21.427 1.00 84.00 136 LYS A O 1
ATOM 1110 N N . GLN A 1 137 ? -17.610 3.139 20.311 1.00 79.12 137 GLN A N 1
ATOM 1111 C CA . GLN A 1 137 ? -17.122 3.999 21.400 1.00 79.12 137 GLN A CA 1
ATOM 1112 C C . GLN A 1 137 ? -18.107 5.113 21.797 1.00 79.12 137 GLN A C 1
ATOM 1114 O O . GLN A 1 137 ? -18.052 5.590 22.921 1.00 79.12 137 GLN A O 1
ATOM 1119 N N . THR A 1 138 ? -18.987 5.555 20.891 1.00 76.31 138 THR A N 1
ATOM 1120 C CA . THR A 1 138 ? -19.981 6.610 21.184 1.00 76.31 138 THR A CA 1
ATOM 1121 C C . THR A 1 138 ? -21.297 6.102 21.775 1.00 76.31 138 THR A C 1
ATOM 1123 O O . THR A 1 138 ? -22.123 6.911 22.192 1.00 76.31 138 THR A O 1
ATOM 1126 N N . THR A 1 139 ? -21.528 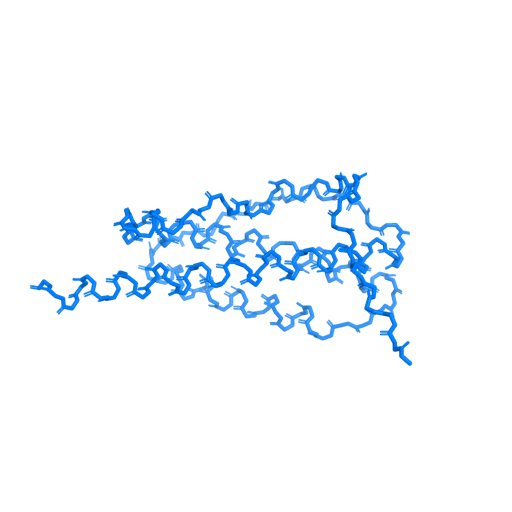4.788 21.752 1.00 68.69 139 THR A N 1
ATOM 1127 C CA . THR A 1 139 ? -22.759 4.153 22.257 1.00 68.69 139 THR A CA 1
ATOM 1128 C C . THR A 1 139 ? -22.598 3.469 23.614 1.00 68.69 139 THR A C 1
ATOM 1130 O O . THR A 1 139 ? -23.612 3.062 24.181 1.00 68.69 139 THR A O 1
ATOM 1133 N N . ASP A 1 140 ? -21.363 3.361 24.109 1.00 52.09 140 ASP A N 1
ATOM 1134 C CA . ASP A 1 140 ? -21.020 2.964 25.483 1.00 52.09 140 ASP A CA 1
ATOM 1135 C C . ASP A 1 140 ? -20.885 4.206 26.384 1.00 52.09 140 ASP A C 1
ATOM 1137 O O . ASP A 1 140 ? -21.302 4.128 27.564 1.00 52.09 140 ASP A O 1
#

Secondary structure (DSSP, 8-state):
-----------------TTS------GGGGGG--HHHHHHHHHHHHHHHHHHHHHHHHHHHHTT---HHHHHHHHHHHHHHHHHHHHHTPPPP-----PPP--SHHHHHHHHHHHHHHHHHHHHHHHHHHHHHHHHHHH-

Organism: Ictalurus punctatus (NCBI:txid7998)

Sequence (140 aa):
MMQKHHLDTSLPFEHNLTSLPTLNFRPRDLAAVTENSTLSQLSSGLHSFKLHFDWLLYWHNQSGLVSNKIKEIADEIQSISMLEQIQTNSSGQNTLLSMPPLTSAWDIYRTSAVIHKRLLDFCNWYLRALQVLIYKQTTD

InterPro domains:
  IPR009079 Four-helical cytokine-like, core [G3DSA:1.20.1250.10] (1-136)
  IPR009079 Four-helical cytokine-like, core [SSF47266] (13-132)
  IPR020438 Interleukin-11 [PF07400] (4-133)
  IPR020438 Interleukin-11 [PTHR16922] (13-133)

Radius of gyration: 17.25 Å; chains: 1; bounding box: 38×28×56 Å

Foldseek 3Di:
DDDDPPPPPPDPDPLPPVLADDPPDDPVVLVVDDDVVLLVVLLSNLVSLLVLLVLLCVLCVVVVHDDPPSVVSSVVSVVVNVVSCVVPVDDDDPDDDPGDHQDDPVSSVVSVVVSVVSVVVSVVVSVSSVVSVVVVVVVD